Protein AF-A0A924DKJ8-F1 (afdb_monomer_lite)

pLDDT: mean 90.94, std 8.99, range [60.81, 97.06]

Structure (mmCIF, N/CA/C/O backbone):
data_AF-A0A924DKJ8-F1
#
_entry.id   AF-A0A924DKJ8-F1
#
loop_
_atom_site.group_PDB
_atom_site.id
_atom_site.type_symbol
_atom_site.label_atom_id
_atom_site.label_alt_id
_atom_site.label_comp_id
_atom_site.label_asym_id
_atom_site.label_entity_id
_atom_site.label_seq_id
_atom_site.pdbx_PDB_ins_code
_atom_site.Cartn_x
_atom_site.Cartn_y
_atom_site.Cartn_z
_atom_site.occupancy
_atom_site.B_iso_or_equiv
_atom_site.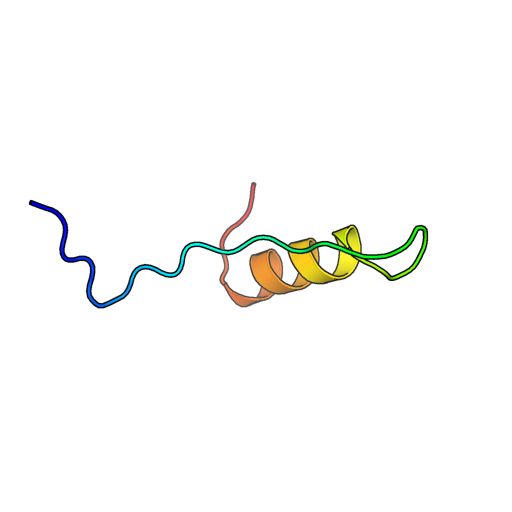auth_seq_id
_atom_site.auth_comp_id
_atom_site.auth_asym_id
_atom_site.auth_atom_id
_atom_site.pdbx_PDB_model_num
ATOM 1 N N . MET A 1 1 ? -17.221 -2.610 20.563 1.00 62.22 1 MET A N 1
ATOM 2 C CA . MET A 1 1 ? -17.522 -2.987 19.167 1.00 62.22 1 MET A CA 1
ATOM 3 C C . MET A 1 1 ? -17.069 -1.825 18.301 1.00 62.22 1 MET A C 1
ATOM 5 O O . MET A 1 1 ? -17.528 -0.718 18.547 1.00 62.22 1 MET A O 1
ATOM 9 N N . SER A 1 2 ? -16.073 -2.019 17.437 1.00 77.81 2 SER A N 1
ATOM 10 C CA . SER A 1 2 ? -15.514 -0.944 16.607 1.00 77.81 2 SER A CA 1
ATOM 11 C C . SER A 1 2 ? -16.526 -0.510 15.548 1.00 77.81 2 SER A C 1
ATOM 13 O O . SER A 1 2 ? -17.167 -1.339 14.906 1.00 77.81 2 SER A O 1
ATOM 15 N N . ASP A 1 3 ? -16.690 0.800 15.398 1.00 84.62 3 ASP A N 1
ATOM 16 C CA . ASP A 1 3 ? -17.577 1.399 14.409 1.00 84.62 3 ASP A CA 1
ATOM 17 C C . ASP A 1 3 ? -17.007 1.220 12.993 1.00 84.62 3 ASP A C 1
ATOM 19 O O . ASP A 1 3 ? -15.958 1.767 12.655 1.00 84.62 3 ASP A O 1
ATOM 23 N N . LEU A 1 4 ? -17.703 0.442 12.163 1.00 92.38 4 LEU A N 1
ATOM 24 C CA . LEU A 1 4 ? -17.260 0.080 10.814 1.00 92.38 4 LEU A CA 1
ATOM 25 C C . LEU A 1 4 ? -17.559 1.155 9.761 1.00 92.38 4 LEU A C 1
ATOM 27 O O . LEU A 1 4 ? -17.124 1.011 8.619 1.00 92.38 4 LEU A O 1
ATOM 31 N N . ARG A 1 5 ? -18.272 2.236 10.112 1.00 93.44 5 ARG A N 1
ATOM 32 C CA . ARG A 1 5 ? -18.721 3.262 9.149 1.00 93.44 5 ARG A CA 1
ATOM 33 C C . ARG A 1 5 ? -17.577 3.923 8.374 1.00 93.44 5 ARG A C 1
ATOM 35 O O . ARG A 1 5 ? -17.793 4.387 7.257 1.00 93.44 5 ARG A O 1
ATOM 42 N N . TYR A 1 6 ? -16.371 3.935 8.941 1.00 90.38 6 TYR A N 1
ATOM 43 C CA . TYR A 1 6 ? -15.198 4.595 8.360 1.00 90.38 6 TYR A CA 1
ATOM 44 C C . TYR A 1 6 ? -14.098 3.631 7.894 1.00 90.38 6 TYR A C 1
ATOM 46 O O . TYR A 1 6 ? -13.082 4.079 7.365 1.00 90.38 6 TYR A O 1
ATOM 54 N N . GLN A 1 7 ? -14.278 2.315 8.047 1.00 92.06 7 GLN A N 1
ATOM 55 C CA . GLN A 1 7 ? -13.263 1.345 7.641 1.00 92.06 7 GLN A CA 1
ATOM 56 C C . GLN A 1 7 ? -13.353 1.027 6.142 1.00 92.06 7 GLN A C 1
ATOM 58 O O . GLN A 1 7 ? -14.431 0.792 5.596 1.00 92.06 7 GLN A O 1
ATOM 63 N N . ARG A 1 8 ? -12.202 1.004 5.459 1.00 92.81 8 ARG A N 1
ATOM 64 C CA . ARG A 1 8 ? -12.094 0.704 4.023 1.00 92.81 8 ARG A CA 1
ATOM 65 C C . ARG A 1 8 ? -11.068 -0.404 3.816 1.00 92.81 8 ARG A C 1
ATOM 67 O O . ARG A 1 8 ? -9.871 -0.149 3.814 1.00 92.81 8 ARG A O 1
ATOM 74 N N . ASN A 1 9 ? -11.544 -1.632 3.641 1.00 93.50 9 ASN A N 1
ATOM 75 C CA . ASN A 1 9 ? -10.686 -2.777 3.345 1.00 93.50 9 ASN A CA 1
ATOM 76 C C . ASN A 1 9 ? -10.475 -2.861 1.828 1.00 93.50 9 ASN A C 1
ATOM 78 O O . ASN A 1 9 ? -11.439 -3.053 1.087 1.00 93.50 9 ASN A O 1
ATOM 82 N N . PHE A 1 10 ? -9.238 -2.691 1.362 1.00 95.31 10 PHE A N 1
ATOM 83 C CA . PHE A 1 10 ? -8.881 -2.795 -0.054 1.00 95.31 10 PHE A CA 1
ATOM 84 C C . PHE A 1 10 ? -7.418 -3.217 -0.228 1.00 95.31 10 PHE A C 1
ATOM 86 O O . PHE A 1 10 ? -6.625 -3.150 0.708 1.00 95.31 10 PHE A O 1
ATOM 93 N N . GLY A 1 11 ? -7.070 -3.640 -1.443 1.00 94.81 11 GLY A N 1
ATOM 94 C CA . GLY A 1 11 ? -5.700 -3.940 -1.847 1.00 94.81 11 GLY A CA 1
ATOM 95 C C . GLY A 1 11 ? -5.384 -3.327 -3.207 1.00 94.81 11 GLY A C 1
ATOM 96 O O . GLY A 1 11 ? -6.289 -3.052 -3.995 1.00 94.81 11 GLY A O 1
ATOM 97 N N . ILE A 1 12 ? -4.096 -3.107 -3.476 1.00 95.44 12 ILE A N 1
ATOM 98 C CA . ILE A 1 12 ? -3.610 -2.584 -4.757 1.00 95.44 12 ILE A CA 1
ATOM 99 C C . ILE A 1 12 ? -2.952 -3.729 -5.527 1.00 95.44 12 ILE A C 1
ATOM 101 O O . ILE A 1 12 ? -1.934 -4.274 -5.097 1.00 95.44 12 ILE A O 1
ATOM 105 N N . ALA A 1 13 ? -3.528 -4.083 -6.674 1.00 96.44 13 ALA A N 1
ATOM 106 C CA . ALA A 1 13 ? -2.941 -5.003 -7.640 1.00 96.44 13 ALA A CA 1
ATOM 107 C C . ALA A 1 13 ? -2.526 -4.212 -8.881 1.00 96.44 13 ALA A C 1
ATOM 109 O O . ALA A 1 13 ? -3.285 -3.379 -9.371 1.00 96.44 13 ALA A O 1
ATOM 110 N N . ALA A 1 14 ? -1.322 -4.461 -9.379 1.00 96.25 14 ALA A N 1
ATOM 111 C CA . ALA A 1 14 ? -0.802 -3.788 -10.559 1.00 96.25 14 ALA A CA 1
ATOM 112 C C . ALA A 1 14 ? 0.113 -4.740 -11.334 1.00 96.25 14 ALA A C 1
ATOM 114 O O . AL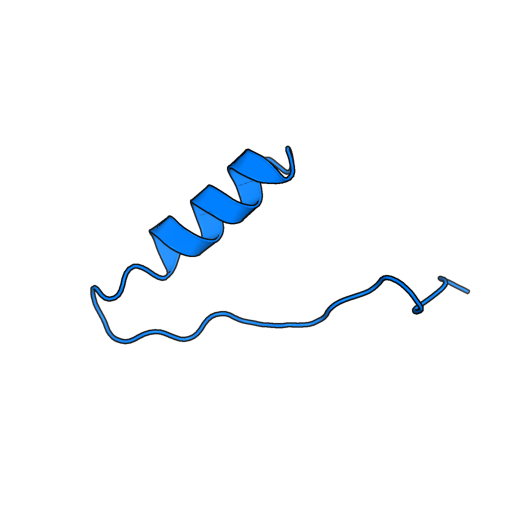A A 1 14 ? 0.677 -5.669 -10.746 1.00 96.25 14 ALA A O 1
ATOM 115 N N . HIS A 1 15 ? 0.258 -4.498 -12.639 1.00 97.06 15 HIS A N 1
ATOM 116 C CA . HIS A 1 15 ? 1.270 -5.162 -13.460 1.00 97.06 15 HIS A CA 1
ATOM 117 C C . HIS A 1 15 ? 2.682 -4.874 -12.920 1.00 97.06 15 HIS A C 1
ATOM 119 O O . HIS A 1 15 ? 2.878 -3.905 -12.175 1.00 97.06 15 HIS A O 1
ATOM 125 N N . ILE A 1 16 ? 3.664 -5.705 -13.289 1.00 94.12 16 ILE A N 1
ATOM 126 C CA . ILE A 1 16 ? 5.066 -5.401 -12.983 1.00 94.12 16 ILE A CA 1
ATOM 127 C C . ILE A 1 16 ? 5.410 -4.022 -13.571 1.00 94.12 16 ILE A C 1
ATOM 129 O O . ILE A 1 16 ? 4.920 -3.658 -14.636 1.00 94.12 16 ILE A O 1
ATOM 133 N N . ASP A 1 17 ? 6.131 -3.211 -12.799 1.00 93.81 17 ASP A N 1
ATOM 134 C CA . ASP A 1 17 ? 6.512 -1.831 -13.135 1.00 93.81 17 ASP A CA 1
ATOM 135 C C . ASP A 1 17 ? 5.370 -0.800 -13.270 1.00 93.81 17 ASP A C 1
ATOM 137 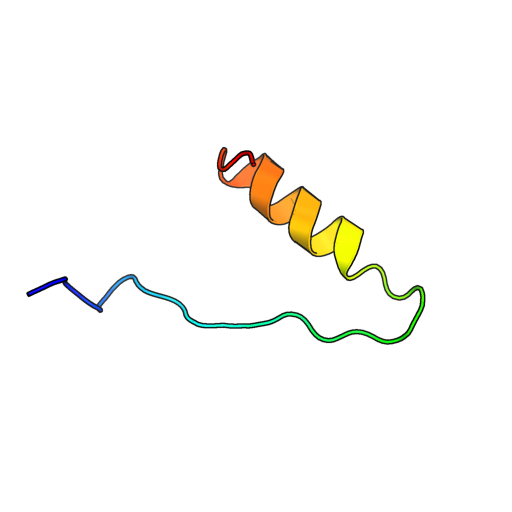O O . ASP A 1 17 ? 5.620 0.366 -13.563 1.00 93.81 17 ASP A O 1
ATOM 141 N N . ALA A 1 18 ? 4.120 -1.149 -12.939 1.00 96.88 18 ALA A N 1
ATOM 142 C CA . ALA A 1 18 ? 2.991 -0.205 -12.935 1.00 96.88 18 ALA A CA 1
ATOM 143 C C . ALA A 1 18 ? 2.868 0.632 -11.638 1.00 96.88 18 ALA A C 1
ATOM 145 O O . ALA A 1 18 ? 1.838 1.253 -11.380 1.00 96.88 18 ALA A O 1
ATOM 146 N N . GLY A 1 19 ? 3.907 0.644 -10.797 1.00 95.81 19 GLY A N 1
ATOM 147 C CA . GLY A 1 19 ? 4.005 1.568 -9.663 1.00 95.81 19 GLY A CA 1
ATOM 148 C C . GLY A 1 19 ? 3.235 1.189 -8.390 1.00 95.81 19 GLY A C 1
ATOM 149 O O . GLY A 1 19 ? 2.965 2.075 -7.584 1.00 95.81 19 GLY A O 1
ATOM 150 N N . LYS A 1 20 ? 2.923 -0.098 -8.148 1.00 96.94 20 LYS A N 1
ATOM 151 C CA . LYS A 1 20 ? 2.237 -0.564 -6.914 1.00 96.94 20 LYS A CA 1
ATOM 152 C C . LYS A 1 20 ? 2.872 0.003 -5.635 1.00 96.94 20 LYS A C 1
ATOM 154 O O . LYS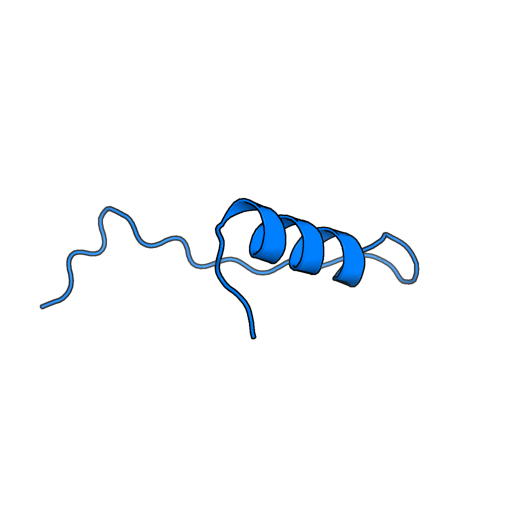 A 1 20 ? 2.165 0.550 -4.795 1.00 96.94 20 LYS A O 1
ATOM 159 N N . THR A 1 21 ? 4.196 -0.108 -5.518 1.00 95.56 21 THR A N 1
ATOM 160 C CA . THR A 1 21 ? 4.964 0.353 -4.352 1.00 95.56 21 THR A CA 1
ATOM 161 C C . THR A 1 21 ? 4.901 1.872 -4.204 1.00 95.56 21 THR A C 1
ATOM 163 O O . THR A 1 21 ? 4.523 2.371 -3.148 1.00 95.56 21 THR A O 1
ATOM 166 N N . THR A 1 22 ? 5.144 2.614 -5.289 1.00 96.31 22 THR A N 1
ATOM 167 C CA . THR A 1 22 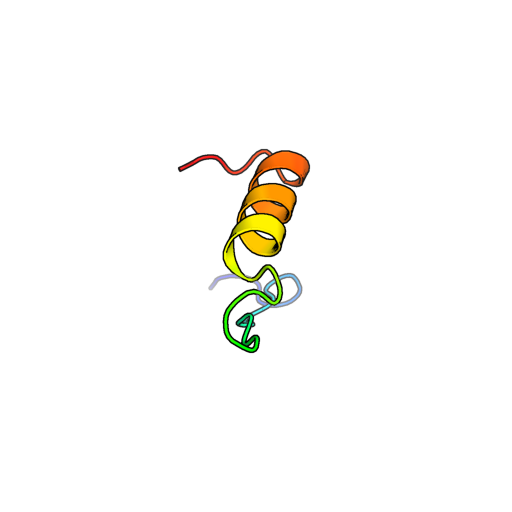? 5.094 4.084 -5.291 1.00 96.31 22 THR A CA 1
ATOM 168 C C . THR A 1 22 ? 3.711 4.610 -4.909 1.00 96.31 22 THR A C 1
ATOM 170 O O . THR A 1 22 ? 3.595 5.589 -4.171 1.00 96.31 22 THR A O 1
ATOM 173 N N . THR A 1 23 ? 2.637 3.959 -5.371 1.00 95.50 23 THR A N 1
ATOM 174 C CA . THR A 1 23 ? 1.271 4.318 -4.974 1.00 95.50 23 THR A CA 1
ATOM 175 C C . THR A 1 23 ? 1.039 4.069 -3.485 1.00 95.50 23 THR A C 1
ATOM 177 O O . THR A 1 23 ? 0.495 4.948 -2.817 1.00 95.50 23 THR A O 1
ATOM 180 N N . THR A 1 24 ? 1.465 2.921 -2.942 1.00 95.31 24 THR A N 1
ATOM 181 C CA . THR A 1 24 ? 1.321 2.646 -1.501 1.00 95.31 24 THR A CA 1
ATOM 182 C C . THR A 1 24 ? 2.124 3.623 -0.642 1.00 95.31 24 THR A C 1
ATOM 184 O O . THR A 1 24 ? 1.581 4.168 0.314 1.00 95.31 24 THR A O 1
ATOM 187 N N . GLU A 1 25 ? 3.367 3.928 -1.015 1.00 95.62 25 GLU A N 1
ATOM 188 C CA . GLU A 1 25 ? 4.226 4.877 -0.292 1.00 95.62 25 GLU A CA 1
ATOM 189 C C . GLU A 1 25 ? 3.641 6.291 -0.300 1.00 95.62 25 GLU A C 1
ATOM 191 O O . GLU A 1 25 ? 3.632 6.976 0.721 1.00 95.62 25 GLU A O 1
ATOM 196 N N . ARG A 1 26 ? 3.074 6.719 -1.432 1.00 94.88 26 ARG A N 1
ATOM 197 C CA . ARG A 1 26 ? 2.410 8.020 -1.542 1.00 94.88 26 ARG A CA 1
ATOM 198 C C . ARG A 1 26 ? 1.170 8.114 -0.646 1.00 94.88 26 ARG A C 1
ATOM 200 O O . ARG A 1 26 ? 0.936 9.165 -0.053 1.00 94.88 26 ARG A O 1
ATOM 207 N N . ILE A 1 27 ? 0.387 7.038 -0.524 1.00 94.12 27 ILE A N 1
ATOM 208 C CA . ILE A 1 27 ? -0.758 6.984 0.402 1.00 94.12 27 ILE A CA 1
ATOM 209 C C . ILE A 1 27 ? -0.275 7.103 1.854 1.00 94.12 27 ILE A C 1
ATOM 211 O O . ILE A 1 27 ? -0.830 7.897 2.613 1.00 94.12 27 ILE A O 1
ATOM 215 N N . LEU A 1 28 ? 0.774 6.368 2.231 1.00 94.06 28 LEU A N 1
ATOM 216 C CA . LEU A 1 28 ? 1.371 6.433 3.571 1.00 94.06 28 LEU A CA 1
ATOM 217 C C . LEU A 1 28 ? 1.885 7.848 3.891 1.00 94.06 28 LEU A C 1
ATOM 219 O O . LEU A 1 28 ? 1.531 8.417 4.924 1.00 94.06 28 LEU A O 1
ATOM 223 N N . TYR A 1 29 ? 2.597 8.477 2.949 1.00 94.19 29 TYR A N 1
ATOM 224 C CA . TYR A 1 29 ? 3.085 9.853 3.082 1.00 94.19 29 TYR A CA 1
A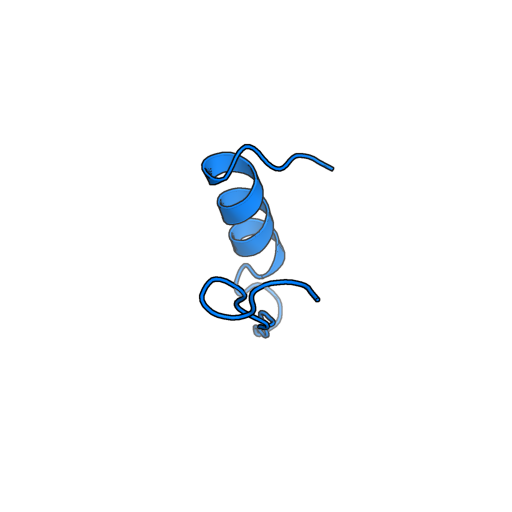TOM 225 C C . TYR A 1 29 ? 1.955 10.862 3.340 1.00 94.19 29 TYR A C 1
ATOM 227 O O . TYR A 1 29 ? 2.030 11.643 4.287 1.00 94.19 29 TYR A O 1
ATOM 235 N N . TYR A 1 30 ? 0.886 10.839 2.535 1.00 94.75 30 TYR A N 1
ATOM 236 C CA . TYR A 1 30 ? -0.212 11.807 2.675 1.00 94.75 30 TYR A CA 1
ATOM 237 C C . TYR A 1 30 ? -1.104 11.566 3.889 1.00 94.75 30 TYR A C 1
ATOM 239 O O . TYR A 1 30 ? -1.733 12.501 4.381 1.00 94.75 30 TYR A O 1
ATOM 247 N N . THR A 1 31 ? -1.185 10.327 4.367 1.00 93.50 31 THR A N 1
ATOM 248 C CA . THR A 1 31 ? -1.975 9.994 5.559 1.00 93.50 31 THR A CA 1
ATOM 249 C C . THR A 1 31 ? -1.202 10.220 6.856 1.00 93.50 31 THR A C 1
ATOM 251 O O . THR A 1 31 ? -1.788 10.119 7.930 1.00 93.50 31 THR A O 1
ATOM 254 N N . GLY A 1 32 ? 0.098 10.534 6.778 1.00 90.75 32 GLY A N 1
ATOM 255 C CA . GLY A 1 32 ? 0.968 10.649 7.948 1.00 90.75 32 GLY A CA 1
ATOM 256 C C . GLY A 1 32 ? 1.181 9.318 8.675 1.00 90.75 32 GLY A C 1
ATOM 257 O O . GLY A 1 32 ? 1.712 9.304 9.784 1.00 90.75 32 GLY A O 1
ATOM 258 N N . VAL A 1 33 ? 0.765 8.203 8.068 1.00 83.69 33 VAL A N 1
ATOM 259 C CA . VAL A 1 33 ? 0.962 6.855 8.596 1.00 83.69 33 VAL A CA 1
ATOM 260 C C . VAL A 1 33 ? 2.306 6.368 8.070 1.00 83.69 33 VAL A C 1
ATOM 262 O O . VAL A 1 33 ? 2.419 5.990 6.910 1.00 83.69 33 VAL A O 1
ATOM 265 N N . ASN A 1 34 ? 3.337 6.422 8.911 1.00 71.81 34 ASN A N 1
ATOM 266 C CA . ASN A 1 34 ? 4.655 5.864 8.606 1.00 71.81 34 ASN A CA 1
ATOM 267 C C . ASN A 1 34 ? 4.774 4.429 9.139 1.00 71.81 34 ASN A C 1
ATOM 269 O O . ASN A 1 34 ? 4.117 4.081 10.121 1.00 71.81 34 ASN A O 1
ATOM 273 N N . HIS A 1 35 ? 5.600 3.619 8.471 1.00 60.81 35 HIS A N 1
ATOM 274 C CA . HIS A 1 35 ? 6.048 2.317 8.974 1.00 60.81 35 HIS A CA 1
ATOM 275 C C . HIS A 1 35 ? 7.184 2.499 9.980 1.00 60.81 35 HIS A C 1
ATOM 277 O O . HIS A 1 35 ? 8.073 3.335 9.697 1.00 60.81 35 HIS A O 1
#

Sequence (35 aa):
MSDLRYQRNFGIAAHIDAGKTTTTERILYYTGVNH

Secondary structure (DSSP, 8-state):
---GGG---------TTS-HHHHHHHHHHHHT---

Foldseek 3Di:
DDDCPPDDDDADDDDVPPCRPVVVVVVCVVVVNDD

Radius of gyration: 12.75 Å; chains: 1; bounding box: 25×17×33 Å